Protein AF-A0A8T7B1W6-F1 (afdb_monomer_lite)

pLDDT: mean 85.39, std 16.85, range [34.38, 97.19]

Sequence (115 aa):
MTVGVFVLYSQRTWSEEMITIRGHYVSAFEVSSFVPLDEGEPGYGKGYWLTVPEPTNFWQQLNALFPELDENQLHQRKVLMTVTGSLSAQGHYGHLGAYSHEFVATTIDDMKRYE

Secondary structure (DSSP, 8-state):
-------------B-S--EEEEEEEEEETTEEEEEETTT----TT-SEEEE--SS--HHHHHHHH-TTS-HHHHTT-EEEEEEEEEEBPSS-BSGGG-BS-EEEEEEEEEEEE--

Foldseek 3Di:
DDDDDPPPPPPFDWPPDKDKAKFKFAAAVQDTWTAGPVQDDTDFLHHAREDEDPPDCVVVVLCVQCVPDDPNRSRGFMKIWIFIFIKTQFWFDIDPRSYRIHTYGPDTPDIHGDD

Radius of gyration: 15.96 Å; chains: 1; bounding box: 58×28×36 Å

Structure (mmCIF, N/CA/C/O backbone):
data_AF-A0A8T7B1W6-F1
#
_entry.id   AF-A0A8T7B1W6-F1
#
loop_
_atom_site.group_PDB
_atom_site.id
_atom_site.type_symbol
_atom_site.label_atom_id
_atom_site.label_alt_id
_atom_site.label_comp_id
_atom_site.label_asym_id
_atom_site.label_entity_id
_atom_site.label_seq_id
_atom_site.pdbx_PDB_ins_code
_atom_site.Cartn_x
_atom_site.Cartn_y
_atom_site.Cartn_z
_atom_site.occupancy
_atom_site.B_iso_or_equiv
_atom_site.auth_seq_id
_atom_site.auth_comp_id
_atom_site.auth_asym_id
_atom_site.auth_atom_id
_atom_site.pdbx_PDB_model_num
ATOM 1 N N . MET A 1 1 ? -40.633 15.987 -25.173 1.00 40.66 1 MET A N 1
ATOM 2 C CA . MET A 1 1 ? -40.333 15.147 -23.995 1.00 40.66 1 MET A CA 1
ATOM 3 C C . MET A 1 1 ? -38.829 14.996 -23.928 1.00 40.66 1 MET A C 1
ATOM 5 O O . MET A 1 1 ? -38.262 14.400 -24.832 1.00 40.66 1 MET A O 1
ATOM 9 N N . THR A 1 2 ? -38.183 15.606 -22.940 1.00 38.69 2 THR A N 1
ATOM 10 C CA . THR A 1 2 ? -36.728 15.526 -22.765 1.00 38.69 2 THR A CA 1
ATOM 11 C C . THR A 1 2 ? -36.458 14.448 -21.727 1.00 38.69 2 THR A C 1
ATOM 13 O O . THR A 1 2 ? -36.902 14.571 -20.589 1.00 38.69 2 THR A O 1
ATOM 16 N N . VAL A 1 3 ? -35.805 13.363 -22.135 1.00 39.44 3 VAL A N 1
ATOM 17 C CA . VAL A 1 3 ? -35.401 12.285 -21.228 1.00 39.44 3 VAL A CA 1
ATOM 18 C C . VAL A 1 3 ? -34.148 12.760 -20.497 1.00 39.44 3 VAL A C 1
ATOM 20 O O . VAL A 1 3 ? -33.103 12.947 -21.114 1.00 39.44 3 VAL A O 1
ATOM 23 N N . GLY A 1 4 ? -34.274 13.025 -19.197 1.00 34.38 4 GLY A N 1
ATOM 24 C CA . GLY A 1 4 ? -33.141 13.343 -18.336 1.00 34.38 4 GLY A CA 1
ATOM 25 C C . GLY A 1 4 ? -32.301 12.091 -18.108 1.00 34.38 4 GLY A C 1
ATOM 26 O O . GLY A 1 4 ? -32.784 11.113 -17.541 1.00 34.38 4 GLY A O 1
ATOM 27 N N . VAL A 1 5 ? -31.051 12.115 -18.564 1.00 40.47 5 VAL A N 1
ATOM 28 C CA . VAL A 1 5 ? -30.056 11.102 -18.210 1.00 40.47 5 VAL A CA 1
ATOM 29 C C . VAL A 1 5 ? -29.613 11.392 -16.778 1.00 40.47 5 VAL A C 1
ATOM 31 O O . VAL A 1 5 ? -28.904 12.364 -16.525 1.00 40.47 5 VAL A O 1
ATOM 34 N N . PHE A 1 6 ? -30.054 10.568 -15.831 1.00 38.25 6 PHE A N 1
ATOM 35 C CA . PHE A 1 6 ? -29.513 10.576 -14.477 1.00 38.25 6 PHE A CA 1
ATOM 36 C C . PHE A 1 6 ? -28.160 9.869 -14.504 1.00 38.25 6 PHE A C 1
ATOM 38 O O . PHE A 1 6 ? -28.083 8.642 -14.541 1.00 38.25 6 PHE A O 1
ATOM 45 N N . VAL A 1 7 ? -27.082 10.649 -14.505 1.00 40.03 7 VAL A N 1
ATOM 46 C CA . VAL A 1 7 ? -25.754 10.131 -14.181 1.00 40.03 7 VAL A CA 1
ATOM 47 C C . VAL A 1 7 ? -25.739 9.898 -12.671 1.00 40.03 7 VAL A C 1
ATOM 49 O O . VAL A 1 7 ? -25.614 10.840 -11.890 1.00 40.03 7 VAL A O 1
ATOM 52 N N . LEU A 1 8 ? -25.932 8.647 -12.251 1.00 37.25 8 LEU A N 1
ATOM 53 C CA . LEU A 1 8 ? -25.695 8.225 -10.873 1.00 37.25 8 LEU A CA 1
ATOM 54 C C . LEU A 1 8 ? -24.186 8.289 -10.617 1.00 37.25 8 LEU A C 1
ATOM 56 O O . LEU A 1 8 ? -23.462 7.322 -10.836 1.00 37.25 8 LEU A O 1
ATOM 60 N N . TYR A 1 9 ? -23.701 9.439 -10.156 1.00 41.56 9 TYR A N 1
ATOM 61 C CA . TYR A 1 9 ? -22.442 9.476 -9.426 1.00 41.56 9 TYR A CA 1
ATOM 62 C C . TYR A 1 9 ? -22.671 8.666 -8.152 1.00 41.56 9 TYR A C 1
ATOM 64 O O . TYR A 1 9 ? -23.362 9.134 -7.247 1.00 41.56 9 TYR A O 1
ATOM 72 N N . SER A 1 10 ? -22.149 7.437 -8.078 1.00 42.72 10 SER A N 1
ATOM 73 C CA . SER A 1 10 ? -22.075 6.753 -6.790 1.00 42.72 10 SER A CA 1
ATOM 74 C C . SER A 1 10 ? -21.171 7.613 -5.911 1.00 42.72 10 SER A C 1
ATOM 76 O O . SER A 1 10 ? -19.955 7.651 -6.116 1.00 42.72 10 SER A O 1
ATOM 78 N N . GLN A 1 11 ? -21.758 8.373 -4.992 1.00 46.31 11 GLN A N 1
ATOM 79 C CA . GLN A 1 11 ? -20.995 9.073 -3.974 1.00 46.31 11 GLN A CA 1
ATOM 80 C C . GLN A 1 11 ? -20.335 7.986 -3.126 1.00 46.31 11 GLN A C 1
ATOM 82 O O . GLN A 1 11 ? -20.999 7.335 -2.323 1.00 46.31 11 GLN A O 1
ATOM 87 N N . ARG A 1 12 ? -19.050 7.705 -3.377 1.00 54.16 12 ARG A N 1
ATOM 88 C CA . ARG A 1 12 ? -18.262 6.848 -2.492 1.00 54.16 12 ARG A CA 1
ATOM 89 C C . ARG A 1 12 ? -18.199 7.573 -1.150 1.00 54.16 12 ARG A C 1
A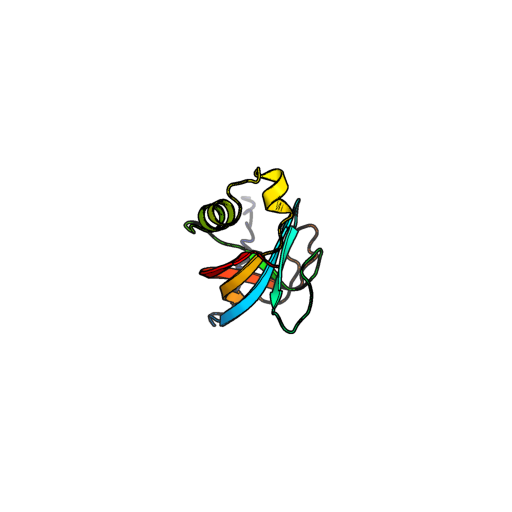TOM 91 O O . ARG A 1 12 ? -17.552 8.609 -1.041 1.00 54.16 12 ARG A O 1
ATOM 98 N N . THR A 1 13 ? -18.937 7.075 -0.166 1.00 55.59 13 THR A N 1
ATOM 99 C CA . THR A 1 13 ? -18.870 7.556 1.212 1.00 55.59 13 THR A CA 1
ATOM 100 C C . THR A 1 13 ? -17.700 6.855 1.887 1.00 55.59 13 THR A C 1
ATOM 102 O O . THR A 1 13 ? -17.748 5.648 2.133 1.00 55.59 13 THR A O 1
ATOM 105 N N . TRP A 1 14 ? -16.631 7.602 2.122 1.00 60.53 14 TRP A N 1
ATOM 106 C CA . TRP A 1 14 ? -15.486 7.161 2.912 1.00 60.53 14 TRP A CA 1
ATOM 107 C C . TRP A 1 14 ? -15.766 7.405 4.390 1.00 60.53 14 TRP A C 1
ATOM 109 O O . TRP A 1 14 ? -16.557 8.297 4.716 1.00 60.53 14 TRP A O 1
ATOM 119 N N . SER A 1 15 ? -15.124 6.652 5.285 1.00 65.06 15 SER A N 1
ATOM 120 C CA . SER A 1 15 ? -15.077 7.074 6.683 1.00 65.06 15 SER A CA 1
ATOM 121 C C . SER A 1 15 ? -14.437 8.464 6.763 1.00 65.06 15 SER A C 1
ATOM 123 O O . SER A 1 15 ? -13.412 8.716 6.131 1.00 65.06 15 SER A O 1
ATOM 125 N N . GLU A 1 16 ? -15.025 9.374 7.541 1.00 73.50 16 GLU A N 1
ATOM 126 C CA . GLU A 1 16 ? -14.353 10.638 7.891 1.00 73.50 16 GLU A CA 1
ATOM 127 C C . GLU A 1 16 ? -13.150 10.392 8.816 1.00 73.50 16 GLU A C 1
ATOM 129 O O . GLU A 1 16 ? -12.268 11.237 8.947 1.00 73.50 16 GLU A O 1
ATOM 134 N N . GLU A 1 17 ? -13.104 9.220 9.452 1.00 87.00 17 GLU A N 1
ATOM 135 C CA . GLU A 1 17 ? -12.002 8.807 10.302 1.00 87.00 17 GLU A CA 1
ATOM 136 C C . GLU A 1 17 ? -10.772 8.434 9.470 1.00 87.00 17 GLU A C 1
ATOM 138 O O . GLU A 1 17 ? -10.825 7.564 8.594 1.00 87.00 17 GLU A O 1
ATOM 143 N N . MET A 1 18 ? -9.668 9.105 9.795 1.00 92.56 18 MET A N 1
ATOM 144 C CA . MET A 1 18 ? -8.337 8.824 9.281 1.00 92.56 18 MET A CA 1
ATOM 145 C C . MET A 1 18 ? -7.634 7.850 10.219 1.00 92.56 18 MET A C 1
ATOM 147 O O . MET A 1 18 ? -7.512 8.118 11.414 1.00 92.56 18 MET A O 1
ATOM 151 N N . ILE A 1 19 ? -7.132 6.752 9.669 1.00 94.94 19 ILE A N 1
ATOM 152 C CA . ILE A 1 19 ? -6.436 5.708 10.417 1.00 94.94 19 ILE A CA 1
ATOM 153 C C . ILE A 1 19 ? -5.051 5.467 9.825 1.00 94.94 19 ILE A C 1
ATOM 155 O O . ILE A 1 19 ? -4.862 5.493 8.607 1.00 94.94 19 ILE A O 1
ATOM 159 N N . THR A 1 20 ? -4.084 5.220 10.704 1.00 96.06 20 THR A N 1
ATOM 160 C CA . THR A 1 20 ? -2.722 4.831 10.335 1.00 96.06 20 THR A CA 1
ATOM 161 C C . THR A 1 20 ? -2.576 3.330 10.511 1.00 96.06 20 THR A C 1
ATOM 163 O O . THR A 1 20 ? -2.737 2.813 11.616 1.00 96.06 20 THR A O 1
ATOM 166 N N . ILE A 1 21 ? -2.247 2.627 9.431 1.00 96.44 21 ILE A N 1
ATOM 167 C CA . ILE A 1 21 ? -2.066 1.177 9.427 1.00 96.44 21 ILE A CA 1
ATOM 168 C C . ILE A 1 21 ? -0.669 0.854 8.920 1.00 96.44 21 ILE A C 1
ATOM 170 O O . ILE A 1 21 ? -0.221 1.369 7.895 1.00 96.44 21 ILE A O 1
ATOM 174 N N . ARG A 1 22 ? 0.004 -0.060 9.618 1.00 96.88 22 ARG A N 1
ATOM 175 C CA . ARG A 1 22 ? 1.227 -0.697 9.136 1.00 96.88 22 ARG A CA 1
ATOM 176 C C . ARG A 1 22 ? 0.895 -2.078 8.588 1.00 96.88 22 ARG A C 1
ATOM 178 O O . ARG A 1 22 ? 0.256 -2.874 9.272 1.00 96.88 22 ARG A O 1
ATOM 185 N N . GLY A 1 23 ? 1.349 -2.368 7.376 1.00 96.75 23 GLY A N 1
ATOM 186 C CA . GLY A 1 23 ? 0.985 -3.597 6.686 1.00 96.75 23 GLY A CA 1
ATOM 187 C C . GLY A 1 23 ? 1.886 -3.935 5.509 1.00 96.75 23 GLY A C 1
ATOM 188 O O . GLY A 1 23 ? 2.809 -3.200 5.150 1.00 96.75 23 GLY A O 1
ATOM 189 N N . HIS A 1 24 ? 1.608 -5.085 4.918 1.00 96.69 24 HIS A N 1
ATOM 190 C CA . HIS A 1 24 ? 2.266 -5.576 3.723 1.00 96.69 24 HIS A CA 1
ATOM 191 C C . HIS A 1 24 ? 1.488 -5.148 2.488 1.00 96.69 24 HIS A C 1
ATOM 193 O O . HIS A 1 24 ? 0.277 -5.349 2.415 1.00 96.69 24 HIS A O 1
ATOM 199 N N . TYR A 1 25 ? 2.194 -4.610 1.502 1.00 96.38 25 TYR A N 1
ATOM 200 C CA . TYR A 1 25 ? 1.631 -4.245 0.212 1.00 96.38 25 TYR A CA 1
ATOM 201 C C . TYR A 1 25 ? 2.234 -5.082 -0.907 1.00 96.38 25 TYR A C 1
ATOM 203 O O . TYR A 1 25 ? 3.438 -5.347 -0.915 1.00 96.38 25 TYR A O 1
ATOM 211 N N . VAL A 1 26 ? 1.396 -5.454 -1.873 1.00 94.62 26 VAL A N 1
ATOM 212 C CA . VAL A 1 26 ? 1.831 -5.962 -3.172 1.00 94.62 26 VAL A CA 1
ATOM 213 C C . VAL A 1 26 ? 0.969 -5.356 -4.280 1.00 94.62 26 VAL A C 1
ATOM 215 O O . VAL A 1 26 ? -0.263 -5.359 -4.217 1.00 94.62 26 VAL A O 1
ATOM 218 N N . SER A 1 27 ? 1.638 -4.858 -5.314 1.00 92.00 27 SER A N 1
ATOM 219 C CA . SER A 1 27 ? 1.037 -4.561 -6.614 1.00 92.00 27 SER A CA 1
ATOM 220 C C . SER A 1 27 ? 1.297 -5.744 -7.537 1.00 92.00 27 SER A C 1
ATOM 222 O O . SER A 1 27 ? 2.351 -6.352 -7.401 1.00 92.00 27 SER A O 1
ATOM 224 N N . ALA A 1 28 ? 0.371 -6.060 -8.440 1.00 89.56 28 ALA A N 1
ATOM 225 C CA . ALA A 1 28 ? 0.595 -6.878 -9.635 1.00 89.56 28 ALA A CA 1
ATOM 226 C C . ALA A 1 28 ? -0.452 -6.521 -10.699 1.00 89.56 28 ALA A C 1
ATOM 228 O O . ALA A 1 28 ? -1.256 -5.612 -10.485 1.00 89.56 28 ALA A O 1
ATOM 229 N N . PHE A 1 29 ? -0.462 -7.219 -11.843 1.00 86.75 29 PHE A N 1
ATOM 230 C CA . PHE A 1 29 ? -1.520 -7.050 -12.844 1.00 86.75 29 PHE A CA 1
ATOM 231 C C . PHE A 1 29 ? -2.891 -7.178 -12.168 1.00 86.75 29 PHE A C 1
ATOM 233 O O . PHE A 1 29 ? -3.227 -8.232 -11.631 1.00 86.75 29 PHE A O 1
ATOM 240 N N . GLU A 1 30 ? -3.635 -6.068 -12.154 1.00 89.50 30 GLU A N 1
ATOM 241 C CA . GLU A 1 30 ? -4.978 -5.965 -11.578 1.00 89.50 30 GLU A CA 1
ATOM 242 C C . GLU A 1 30 ? -5.070 -6.252 -10.058 1.00 89.50 30 GLU A C 1
ATOM 244 O O . GLU A 1 30 ? -6.147 -6.504 -9.514 1.00 89.50 30 GLU A O 1
ATOM 249 N N . VAL A 1 31 ? -3.946 -6.142 -9.340 1.00 91.62 31 VAL A N 1
ATOM 250 C CA . VAL A 1 31 ? -3.840 -6.335 -7.885 1.00 91.62 31 VAL A CA 1
ATOM 251 C C . VAL A 1 31 ? -3.198 -5.111 -7.230 1.00 91.62 31 VAL A C 1
ATOM 253 O O . VAL A 1 31 ? -2.133 -4.661 -7.646 1.00 91.62 31 VAL A O 1
ATOM 256 N N . SER A 1 32 ? -3.824 -4.614 -6.162 1.00 94.94 32 SER A N 1
ATOM 257 C CA . SER A 1 32 ? -3.287 -3.590 -5.257 1.00 94.94 32 SER A CA 1
ATOM 258 C C . SER A 1 32 ? -3.677 -3.969 -3.826 1.00 94.94 32 SER A C 1
ATOM 260 O O . SER A 1 32 ? -4.602 -3.402 -3.251 1.00 94.94 32 SER A O 1
ATOM 262 N N . SER A 1 33 ? -3.062 -5.024 -3.290 1.00 96.56 33 SER A N 1
ATOM 263 C CA . SER A 1 33 ? -3.451 -5.610 -2.001 1.00 96.56 33 SER A CA 1
ATOM 264 C C . SER A 1 33 ? -2.598 -5.042 -0.876 1.00 96.56 33 SER A C 1
ATOM 266 O O . SER A 1 33 ? -1.369 -5.103 -0.938 1.00 96.56 33 SER A O 1
ATOM 268 N N . PHE A 1 34 ? -3.259 -4.522 0.157 1.00 97.19 34 PHE A N 1
ATOM 269 C CA . PHE A 1 34 ? -2.648 -4.085 1.407 1.00 97.19 34 PHE A CA 1
ATOM 270 C C . PHE A 1 34 ? -3.269 -4.837 2.585 1.00 97.19 34 PHE A C 1
ATOM 272 O O . PHE A 1 34 ? -4.480 -4.779 2.791 1.00 97.19 34 PHE A O 1
ATOM 279 N N . VAL A 1 35 ? -2.445 -5.550 3.351 1.00 97.19 35 VAL A N 1
ATOM 280 C CA . VAL A 1 35 ? -2.874 -6.374 4.491 1.00 97.19 35 VAL A CA 1
ATOM 281 C C . VAL A 1 35 ? -2.179 -5.881 5.763 1.00 97.19 35 VAL A C 1
ATOM 283 O O . VAL A 1 35 ? -0.945 -5.828 5.771 1.00 97.19 35 VAL A O 1
ATOM 286 N N . PRO A 1 36 ? -2.916 -5.515 6.828 1.00 96.31 36 PRO A N 1
ATOM 287 C CA . PRO A 1 36 ? -2.334 -5.205 8.136 1.00 96.31 36 PRO A CA 1
ATOM 288 C C . PRO A 1 36 ? -1.436 -6.338 8.656 1.00 96.31 36 PRO A C 1
ATOM 290 O O . PRO A 1 36 ? -1.686 -7.512 8.391 1.00 96.31 36 PRO A O 1
ATOM 293 N N . LEU A 1 37 ? -0.372 -5.997 9.392 1.00 94.00 37 LEU A N 1
ATOM 294 C CA . LEU A 1 37 ? 0.645 -6.965 9.846 1.00 94.00 37 LEU A CA 1
ATOM 295 C C . LEU A 1 37 ? 0.086 -8.165 10.632 1.00 94.00 37 LEU A C 1
ATOM 297 O O . LEU A 1 37 ? 0.680 -9.241 10.626 1.00 94.00 37 LEU A O 1
ATOM 301 N N . ASP A 1 38 ? -1.019 -7.969 11.337 1.00 90.69 38 ASP A N 1
ATOM 302 C CA . ASP A 1 38 ? -1.696 -8.950 12.183 1.00 90.69 38 ASP A CA 1
ATOM 303 C C . ASP A 1 38 ? -2.753 -9.787 11.441 1.00 90.69 38 ASP A C 1
ATOM 305 O O . ASP A 1 38 ? -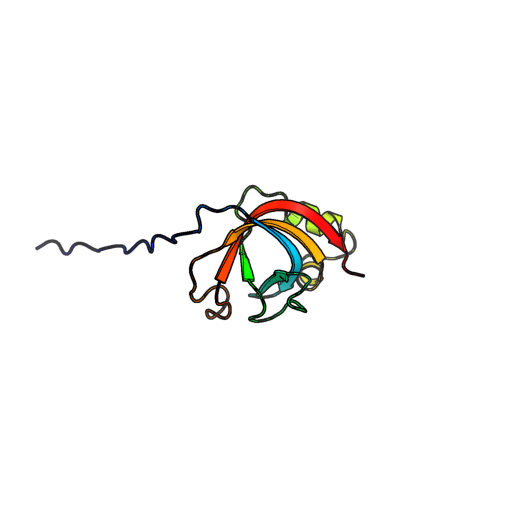3.277 -10.749 12.002 1.00 90.69 38 ASP A O 1
ATOM 309 N N . GLU A 1 39 ? -3.021 -9.483 10.169 1.00 90.88 39 GLU A N 1
ATOM 310 C CA . GLU A 1 39 ? -4.056 -10.138 9.358 1.00 90.88 39 GLU A CA 1
ATOM 311 C C . GLU A 1 39 ? -3.492 -11.128 8.317 1.00 90.88 39 GLU A C 1
ATOM 313 O O . GLU A 1 39 ? -4.242 -11.883 7.690 1.00 90.88 39 GLU A O 1
ATOM 318 N N . GLY A 1 40 ? -2.164 -11.182 8.161 1.00 90.00 40 GLY A N 1
ATOM 319 C CA . GLY A 1 40 ? -1.461 -12.171 7.342 1.00 90.00 40 GLY A CA 1
ATOM 320 C C . GLY A 1 40 ? -0.781 -11.590 6.101 1.00 90.00 40 GLY A C 1
ATOM 321 O O . GLY A 1 40 ? -0.161 -10.536 6.144 1.00 90.00 40 GLY A O 1
ATOM 322 N N . GLU A 1 41 ? -0.842 -12.323 4.986 1.00 91.12 41 GLU A N 1
ATOM 323 C CA . GLU A 1 41 ? -0.049 -12.042 3.780 1.00 91.12 41 GLU A CA 1
ATOM 324 C C . GLU A 1 41 ? -0.882 -11.419 2.645 1.00 91.12 41 GLU A C 1
ATOM 326 O O . GLU A 1 41 ? -1.994 -11.900 2.392 1.00 91.12 41 GLU A O 1
ATOM 331 N N . PRO A 1 42 ? -0.350 -10.425 1.901 1.00 91.69 42 PRO A N 1
ATOM 332 C CA . PRO A 1 42 ? -1.066 -9.755 0.821 1.00 91.69 42 PRO A CA 1
ATOM 333 C C . PRO A 1 42 ? -1.161 -10.622 -0.436 1.00 91.69 42 PRO A C 1
ATOM 335 O O . PRO A 1 42 ? -0.388 -11.562 -0.641 1.00 91.69 42 PRO A O 1
ATOM 338 N N . GLY A 1 43 ? -2.138 -10.313 -1.286 1.00 87.88 43 GLY A N 1
ATOM 339 C CA . GLY A 1 43 ? -2.419 -11.052 -2.513 1.00 87.88 43 GLY A CA 1
ATOM 340 C C . GLY A 1 43 ? -3.859 -10.885 -2.992 1.00 87.88 43 GLY A C 1
ATOM 341 O O . GLY A 1 43 ? -4.611 -10.052 -2.494 1.00 87.88 43 GLY A O 1
ATOM 342 N N . TYR A 1 44 ? -4.252 -11.698 -3.972 1.00 89.25 44 TYR A N 1
ATOM 343 C CA . TYR A 1 44 ? -5.558 -11.577 -4.619 1.00 89.25 44 TYR A CA 1
ATOM 344 C C . TYR A 1 44 ? -6.719 -11.732 -3.624 1.00 89.25 44 TYR A C 1
ATOM 346 O O . TYR A 1 44 ? -6.860 -12.780 -2.991 1.00 89.25 44 TYR A O 1
ATOM 354 N N . GLY A 1 45 ? -7.543 -10.687 -3.499 1.00 88.75 45 GLY A N 1
ATOM 355 C CA . GLY A 1 45 ? -8.715 -10.661 -2.616 1.00 88.75 45 GLY A CA 1
ATOM 356 C C . GLY A 1 45 ? -8.386 -10.692 -1.120 1.00 88.75 45 GLY A C 1
ATOM 357 O O . GLY A 1 45 ? -9.240 -11.062 -0.318 1.00 88.75 45 GLY A O 1
ATOM 358 N N . LYS A 1 46 ? -7.147 -10.355 -0.732 1.00 92.44 46 LYS A N 1
ATOM 359 C CA . LYS A 1 46 ? -6.718 -10.302 0.673 1.00 92.44 46 LYS A CA 1
ATO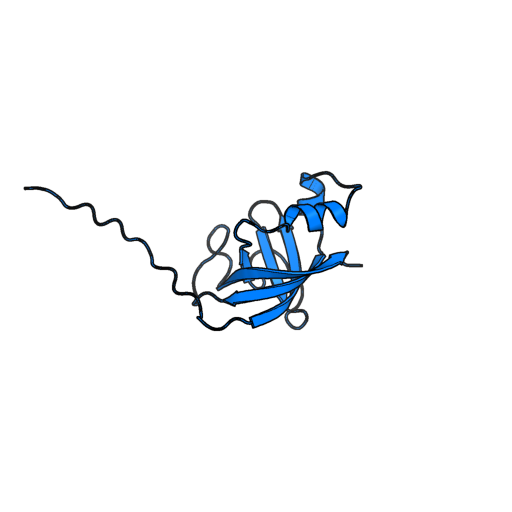M 360 C C . LYS A 1 46 ? -6.532 -8.865 1.152 1.00 92.44 46 LYS A C 1
ATOM 362 O O . LYS A 1 46 ? -5.915 -8.057 0.456 1.00 92.44 46 LYS A O 1
ATOM 367 N N . GLY A 1 47 ? -7.018 -8.589 2.362 1.00 94.69 47 GLY A N 1
ATOM 368 C CA . GLY A 1 47 ? -6.970 -7.269 2.989 1.00 94.69 47 GLY A CA 1
ATOM 369 C C . GLY A 1 47 ? -7.792 -6.239 2.228 1.00 94.69 47 GLY A C 1
ATOM 370 O O . GLY A 1 47 ? -8.929 -6.497 1.830 1.00 94.69 47 GLY A O 1
ATOM 371 N N . TYR A 1 48 ? -7.191 -5.077 2.011 1.00 96.38 48 TYR A N 1
ATOM 372 C CA . TYR A 1 48 ? -7.818 -3.922 1.388 1.00 96.38 48 TYR A CA 1
ATOM 373 C C . TYR A 1 48 ? -7.288 -3.698 -0.023 1.00 96.38 48 TYR A C 1
ATOM 375 O O . TYR A 1 48 ? -6.100 -3.901 -0.297 1.00 96.38 48 TYR A O 1
ATOM 383 N N . TRP A 1 49 ? -8.162 -3.220 -0.909 1.00 97.19 49 TRP A N 1
ATOM 384 C CA . TRP A 1 49 ? -7.714 -2.613 -2.157 1.00 97.19 49 TRP A CA 1
ATOM 385 C C . TRP A 1 49 ? -7.083 -1.256 -1.842 1.00 97.19 49 TRP A C 1
ATOM 387 O O . TRP A 1 49 ? -7.790 -0.328 -1.450 1.00 97.19 49 TRP A O 1
ATOM 397 N N . LEU A 1 50 ? -5.765 -1.134 -1.980 1.00 96.25 50 LEU A N 1
ATOM 398 C CA . LEU A 1 50 ? -5.072 0.121 -1.716 1.00 96.25 50 LEU A CA 1
ATOM 399 C C . LEU A 1 50 ? -5.181 1.044 -2.927 1.00 96.25 50 LEU A C 1
ATOM 401 O O . LEU A 1 50 ? -4.654 0.744 -4.002 1.00 96.25 50 LEU A O 1
ATOM 405 N N . THR A 1 51 ? -5.806 2.194 -2.718 1.00 94.88 51 THR A N 1
ATOM 406 C CA . THR A 1 51 ? -5.816 3.304 -3.665 1.00 94.88 51 THR A CA 1
ATOM 407 C C . THR A 1 51 ? -4.940 4.413 -3.118 1.00 94.88 51 THR A C 1
ATOM 409 O O . THR A 1 51 ? -5.158 4.909 -2.014 1.00 94.88 51 THR A O 1
ATOM 412 N N . VAL A 1 52 ? -3.950 4.819 -3.906 1.00 91.69 52 VAL A N 1
ATOM 413 C CA . VAL A 1 52 ? -3.098 5.961 -3.587 1.00 91.69 52 VAL A CA 1
ATOM 414 C C . VAL A 1 52 ? -3.417 7.067 -4.602 1.00 91.69 52 VAL A C 1
ATOM 416 O O . VAL A 1 52 ? -3.028 6.946 -5.763 1.00 91.69 52 VAL A O 1
ATOM 419 N N . PRO A 1 53 ? -4.197 8.098 -4.228 1.00 82.81 53 PRO A N 1
ATOM 420 C CA . PRO A 1 53 ? -4.526 9.202 -5.112 1.00 82.81 53 PRO A CA 1
ATOM 421 C C . PRO A 1 53 ? -3.279 10.038 -5.415 1.00 82.81 53 PRO A C 1
ATOM 423 O O . PRO A 1 53 ? -2.361 10.157 -4.606 1.00 82.81 53 PRO A O 1
ATOM 426 N N . GLU A 1 54 ? -3.259 10.647 -6.594 1.00 79.69 54 GLU A N 1
ATOM 427 C CA . GLU A 1 54 ? -2.273 11.672 -6.933 1.00 79.69 54 GLU A CA 1
ATOM 428 C C . GLU A 1 54 ? -2.623 13.005 -6.235 1.00 79.69 54 GLU A C 1
ATOM 430 O O . GLU A 1 54 ? -3.811 13.300 -6.058 1.00 79.69 54 GLU A O 1
ATOM 435 N N . PRO A 1 55 ? -1.638 13.855 -5.883 1.00 63.16 55 PRO A N 1
ATOM 436 C CA . PRO A 1 55 ? -0.203 13.679 -6.088 1.00 63.16 55 PRO A CA 1
ATOM 437 C C . PRO A 1 55 ? 0.461 12.983 -4.892 1.00 63.16 55 PRO A C 1
ATOM 439 O O . PRO A 1 55 ? 0.615 13.582 -3.827 1.00 63.16 55 PRO A O 1
ATOM 442 N N . THR A 1 56 ? 0.921 11.746 -5.066 1.00 75.94 56 THR A N 1
ATOM 443 C CA . THR A 1 56 ? 1.777 11.079 -4.070 1.00 75.94 56 THR A CA 1
ATOM 444 C C . THR A 1 56 ? 3.071 10.630 -4.728 1.00 75.94 56 THR A C 1
ATOM 446 O O . THR A 1 56 ? 3.113 10.237 -5.887 1.00 75.94 56 THR A O 1
ATOM 449 N N . ASN A 1 57 ? 4.171 10.654 -3.983 1.00 83.06 57 ASN A N 1
ATOM 450 C CA . ASN A 1 57 ? 5.461 10.153 -4.460 1.00 83.06 57 ASN A CA 1
ATOM 451 C C . ASN A 1 57 ? 5.563 8.617 -4.358 1.00 83.06 57 ASN A C 1
ATOM 453 O O . ASN A 1 57 ? 6.670 8.088 -4.316 1.00 83.06 57 ASN A O 1
ATOM 457 N N . PHE A 1 58 ? 4.439 7.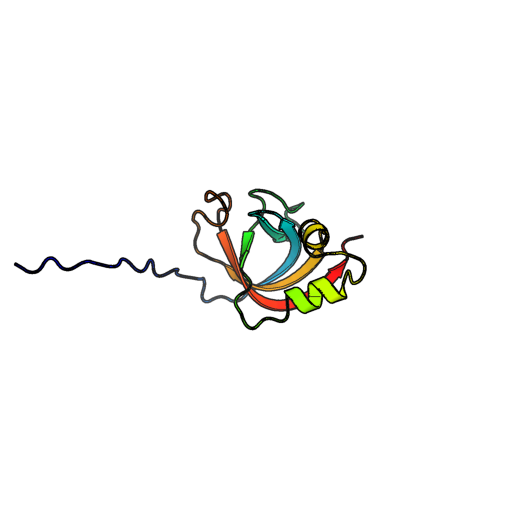894 -4.303 1.00 88.88 58 PHE A N 1
ATOM 458 C CA . PHE A 1 58 ? 4.398 6.451 -4.054 1.00 88.88 58 PHE A CA 1
ATOM 459 C C . PHE A 1 58 ? 5.298 5.664 -5.007 1.00 88.88 58 PHE A C 1
ATOM 461 O O . PHE A 1 58 ? 6.188 4.942 -4.562 1.00 88.88 58 PHE A O 1
ATOM 468 N N . TRP A 1 59 ? 5.126 5.870 -6.313 1.00 85.62 59 TRP A N 1
ATOM 469 C CA . TRP A 1 59 ? 5.931 5.193 -7.328 1.00 85.62 59 TRP A CA 1
ATOM 470 C C . TRP A 1 59 ? 7.407 5.583 -7.257 1.00 85.62 59 TRP A C 1
ATOM 472 O O . TRP A 1 59 ? 8.277 4.742 -7.447 1.00 85.62 59 TRP A O 1
ATOM 482 N N . GLN A 1 60 ? 7.712 6.836 -6.911 1.00 88.94 60 GLN A N 1
ATOM 483 C CA . GLN A 1 60 ? 9.093 7.282 -6.723 1.00 88.94 60 GLN A CA 1
ATOM 484 C C . GLN A 1 60 ? 9.742 6.605 -5.509 1.00 88.94 60 GLN A C 1
ATOM 486 O O . GLN A 1 60 ? 10.888 6.172 -5.604 1.00 88.94 60 GLN A O 1
ATOM 491 N N . GLN A 1 61 ? 9.015 6.473 -4.392 1.00 91.00 61 GLN A N 1
ATOM 492 C CA . GLN A 1 61 ? 9.482 5.746 -3.209 1.00 91.00 61 GLN A CA 1
ATOM 493 C C . GLN A 1 61 ? 9.683 4.257 -3.517 1.00 91.00 61 GLN A C 1
ATOM 495 O O . GLN A 1 61 ? 10.713 3.695 -3.153 1.00 91.00 61 GLN A O 1
ATOM 500 N N . LEU A 1 62 ? 8.747 3.635 -4.242 1.00 90.62 62 LEU A N 1
ATOM 501 C CA . LEU A 1 62 ? 8.844 2.228 -4.630 1.00 90.62 62 LEU A CA 1
ATOM 502 C C . LEU A 1 62 ? 10.047 1.975 -5.556 1.00 90.62 62 LEU A C 1
ATOM 504 O O . LEU A 1 62 ? 10.824 1.053 -5.313 1.00 90.62 62 LEU A O 1
ATOM 508 N N . ASN A 1 63 ? 10.256 2.838 -6.554 1.00 91.38 63 ASN A N 1
ATOM 509 C CA . ASN A 1 63 ? 11.420 2.783 -7.444 1.00 91.38 63 ASN A CA 1
ATOM 510 C C . ASN A 1 63 ? 12.732 2.982 -6.675 1.00 91.38 63 ASN A C 1
ATOM 512 O O . ASN A 1 63 ? 13.706 2.275 -6.916 1.00 91.38 63 ASN A O 1
ATOM 516 N N . ALA A 1 64 ? 12.766 3.918 -5.720 1.00 92.62 64 ALA A N 1
ATOM 517 C CA . ALA A 1 64 ? 13.944 4.156 -4.887 1.00 92.62 64 ALA A CA 1
ATOM 518 C C . ALA A 1 64 ? 14.266 2.970 -3.967 1.00 92.62 64 ALA A C 1
ATOM 520 O O . ALA A 1 64 ? 15.432 2.750 -3.637 1.00 92.62 64 ALA A O 1
ATOM 521 N N . LEU A 1 65 ? 13.254 2.193 -3.564 1.00 93.75 65 LEU A N 1
ATOM 522 C CA . LEU A 1 65 ? 13.470 0.970 -2.804 1.00 93.75 65 LEU A CA 1
ATOM 523 C C . LEU A 1 65 ? 14.075 -0.137 -3.645 1.00 93.75 65 LEU A C 1
ATOM 525 O O . LEU A 1 65 ? 14.853 -0.891 -3.080 1.00 93.75 65 LEU A O 1
ATOM 529 N N . PHE A 1 66 ? 13.779 -0.243 -4.939 1.00 92.81 66 PHE A N 1
ATOM 530 C CA . PHE A 1 66 ? 14.323 -1.289 -5.813 1.00 92.81 66 PHE A CA 1
ATOM 531 C C . PHE A 1 66 ? 14.882 -0.702 -7.120 1.00 92.81 66 PHE A C 1
ATOM 533 O O . PHE A 1 66 ? 14.351 -0.982 -8.197 1.00 92.81 66 PHE A O 1
ATOM 540 N N . PRO A 1 67 ? 15.961 0.101 -7.055 1.00 93.69 67 PRO A N 1
ATOM 541 C CA . PRO A 1 67 ? 16.531 0.761 -8.231 1.00 93.69 67 PRO A CA 1
ATOM 542 C C . PRO A 1 67 ? 17.081 -0.223 -9.274 1.00 93.69 67 PRO A C 1
ATOM 544 O O . PRO A 1 67 ? 17.356 0.165 -10.406 1.00 93.69 67 PRO A O 1
ATOM 547 N N . GLU A 1 68 ? 17.281 -1.485 -8.890 1.00 94.31 68 GLU A N 1
ATOM 548 C CA . GLU A 1 68 ? 17.758 -2.561 -9.754 1.00 94.31 68 GLU A CA 1
ATOM 549 C C . GLU A 1 68 ? 16.667 -3.237 -10.601 1.00 94.31 68 GLU A C 1
ATOM 551 O O . GLU A 1 68 ? 16.999 -4.075 -11.438 1.00 94.31 68 GLU A O 1
ATOM 556 N N . LEU A 1 69 ? 15.388 -2.932 -10.360 1.00 90.38 69 LEU A N 1
ATOM 557 C CA . LEU A 1 69 ? 14.253 -3.599 -10.998 1.00 90.38 69 LEU A CA 1
ATOM 558 C C . LEU A 1 69 ? 13.596 -2.715 -12.060 1.00 90.38 69 LEU A C 1
ATOM 560 O O . LEU A 1 69 ? 13.515 -1.497 -11.911 1.00 90.38 69 LEU A O 1
ATOM 564 N N . ASP A 1 70 ? 13.081 -3.345 -13.115 1.00 90.19 70 ASP A N 1
ATOM 565 C CA . ASP A 1 70 ? 12.167 -2.683 -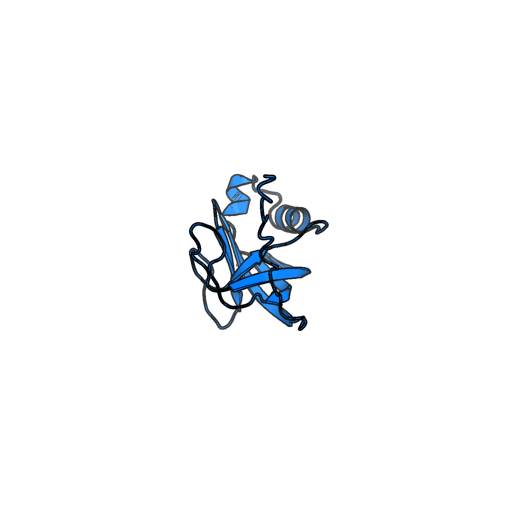14.048 1.00 90.19 70 ASP A CA 1
ATOM 566 C C . ASP A 1 70 ? 10.733 -2.601 -13.488 1.00 90.19 70 ASP A C 1
ATOM 568 O O . ASP A 1 70 ? 10.399 -3.236 -12.484 1.00 90.19 70 ASP A O 1
ATOM 572 N N . GLU A 1 71 ? 9.862 -1.829 -14.145 1.00 82.31 71 GLU A N 1
ATOM 573 C CA . GLU A 1 71 ? 8.461 -1.654 -13.728 1.00 82.31 71 GLU A CA 1
ATOM 574 C C . GLU A 1 71 ? 7.725 -2.993 -13.569 1.00 82.31 71 GLU A C 1
ATOM 576 O O . GLU A 1 71 ? 7.074 -3.226 -12.551 1.00 82.31 71 GLU A O 1
ATOM 581 N N . ASN A 1 72 ? 7.886 -3.930 -14.508 1.00 84.81 72 ASN A N 1
ATOM 582 C CA . ASN A 1 72 ? 7.202 -5.226 -14.446 1.00 84.81 72 ASN A CA 1
ATOM 583 C C . ASN A 1 72 ? 7.644 -6.053 -13.232 1.00 84.81 72 ASN A C 1
ATOM 585 O O . ASN A 1 72 ? 6.839 -6.767 -12.633 1.00 84.81 72 ASN A O 1
ATOM 589 N N . GLN A 1 73 ? 8.921 -5.960 -12.868 1.00 87.50 73 GLN A N 1
ATOM 590 C CA . GLN A 1 73 ? 9.491 -6.630 -11.703 1.00 87.50 73 GLN A CA 1
ATOM 591 C C . GLN A 1 73 ? 9.110 -5.943 -10.387 1.00 87.50 73 GLN A C 1
ATOM 593 O O . GLN A 1 73 ? 8.945 -6.624 -9.371 1.00 87.50 73 GLN A O 1
ATOM 598 N N . LEU A 1 74 ? 8.961 -4.615 -10.391 1.00 86.38 74 LEU A N 1
ATOM 599 C CA . LEU A 1 74 ? 8.506 -3.827 -9.243 1.00 86.38 74 LEU A CA 1
ATOM 600 C C . LEU A 1 74 ? 7.082 -4.211 -8.832 1.00 86.38 74 LEU A C 1
ATOM 602 O O . LEU A 1 74 ? 6.833 -4.449 -7.649 1.00 86.38 74 LEU A O 1
ATOM 606 N N . HIS A 1 75 ? 6.190 -4.396 -9.811 1.00 83.50 75 HIS A N 1
ATOM 607 C CA . HIS A 1 75 ? 4.813 -4.887 -9.643 1.00 83.50 75 HIS A CA 1
ATOM 608 C C . HIS A 1 75 ? 4.717 -6.361 -9.206 1.00 83.50 75 HIS A C 1
ATOM 610 O O . HIS A 1 75 ? 3.746 -7.045 -9.504 1.00 83.50 75 HIS A O 1
ATOM 616 N N . GLN A 1 76 ? 5.737 -6.913 -8.559 1.00 86.44 76 GLN A N 1
ATOM 617 C CA . GLN A 1 76 ? 5.681 -8.233 -7.922 1.00 86.44 76 GLN A CA 1
ATOM 618 C C . GLN A 1 76 ? 6.400 -8.237 -6.572 1.00 86.44 76 GLN A C 1
ATOM 620 O O . GLN A 1 76 ? 6.470 -9.268 -5.896 1.00 86.44 76 GLN A O 1
ATOM 625 N N . ARG A 1 77 ? 6.966 -7.095 -6.162 1.00 92.00 77 ARG A N 1
ATOM 626 C CA . ARG A 1 77 ? 7.664 -6.981 -4.890 1.00 92.00 77 ARG A CA 1
ATOM 627 C C . ARG A 1 77 ? 6.687 -6.665 -3.782 1.00 92.00 77 ARG A C 1
ATOM 629 O O . ARG A 1 77 ? 5.881 -5.742 -3.863 1.00 92.00 77 ARG A O 1
ATOM 636 N N . LYS A 1 78 ? 6.810 -7.449 -2.718 1.00 93.56 78 LYS A N 1
ATOM 637 C CA . LYS A 1 78 ? 6.178 -7.144 -1.450 1.00 93.56 78 LYS A CA 1
ATOM 638 C C . LYS A 1 78 ? 6.981 -6.050 -0.761 1.00 93.56 78 LYS A C 1
ATOM 640 O O . LYS A 1 78 ? 8.211 -6.114 -0.712 1.00 93.56 78 LYS A O 1
ATOM 645 N N . VAL A 1 79 ? 6.283 -5.071 -0.209 1.00 95.44 79 VAL A N 1
ATOM 646 C CA . VAL A 1 79 ? 6.879 -4.035 0.635 1.00 95.44 79 VAL A CA 1
ATOM 647 C C . VAL A 1 79 ? 6.160 -3.975 1.965 1.00 95.44 79 VAL A C 1
ATOM 649 O O . VAL A 1 79 ? 4.973 -4.284 2.072 1.00 95.44 79 VAL A O 1
ATOM 652 N N . LEU A 1 80 ? 6.899 -3.583 2.992 1.00 96.25 80 LEU A N 1
ATOM 653 C CA . LEU A 1 80 ? 6.335 -3.204 4.273 1.00 96.25 80 LEU A CA 1
ATOM 654 C C . LEU A 1 80 ? 6.114 -1.696 4.250 1.00 96.25 80 LEU A C 1
ATOM 656 O O . LEU A 1 80 ? 7.051 -0.951 3.963 1.00 96.25 80 LEU A O 1
ATOM 660 N N . MET A 1 81 ? 4.903 -1.244 4.555 1.00 96.00 81 MET A N 1
ATOM 661 C CA . MET A 1 81 ? 4.596 0.182 4.557 1.00 96.00 81 MET A CA 1
ATOM 662 C C . MET A 1 81 ? 3.684 0.586 5.710 1.00 96.00 81 MET A C 1
ATOM 664 O O . MET A 1 81 ? 2.912 -0.224 6.225 1.00 96.00 81 MET A O 1
ATOM 668 N N . THR A 1 82 ? 3.787 1.853 6.099 1.00 96.19 82 THR A N 1
ATOM 669 C CA . THR A 1 82 ? 2.855 2.524 7.008 1.00 96.19 82 THR A CA 1
ATOM 670 C C . THR A 1 82 ? 2.109 3.579 6.207 1.00 96.19 82 THR A C 1
ATOM 672 O O . THR A 1 82 ? 2.736 4.451 5.604 1.00 96.19 82 THR A O 1
ATOM 675 N N . VAL A 1 83 ? 0.785 3.474 6.167 1.00 95.38 83 VAL A N 1
ATOM 676 C CA . VAL A 1 83 ? -0.089 4.378 5.415 1.00 95.38 83 VAL A CA 1
ATOM 677 C C . VAL A 1 83 ? -1.109 5.003 6.343 1.00 95.38 83 VAL A C 1
ATOM 679 O O . VAL A 1 83 ? -1.673 4.322 7.199 1.00 95.38 83 VAL A O 1
ATOM 682 N N . THR A 1 84 ? -1.377 6.286 6.132 1.00 95.19 84 THR A N 1
ATOM 683 C CA . THR A 1 84 ? -2.473 6.991 6.792 1.00 95.19 84 THR A CA 1
ATOM 684 C C . THR A 1 84 ? -3.525 7.339 5.752 1.00 95.19 84 THR A C 1
ATOM 686 O O . THR A 1 84 ? -3.208 7.905 4.705 1.00 95.19 84 THR A O 1
ATOM 689 N N . GLY A 1 85 ? -4.777 6.974 6.009 1.00 94.25 85 GLY A N 1
ATOM 690 C CA . GLY A 1 85 ? -5.855 7.051 5.027 1.00 94.25 85 GLY A CA 1
ATOM 691 C C . GLY A 1 85 ? -7.226 6.798 5.635 1.00 94.25 85 GLY A C 1
ATOM 692 O O . GLY A 1 85 ? -7.362 6.734 6.854 1.00 94.25 85 GLY A O 1
ATOM 693 N N . SER A 1 86 ? -8.231 6.637 4.783 1.00 95.06 86 SER A N 1
ATOM 694 C CA . SER A 1 86 ? -9.591 6.280 5.190 1.00 95.06 86 SER A CA 1
ATOM 695 C C . SER A 1 86 ? -10.020 4.949 4.582 1.00 95.06 86 SER A C 1
ATOM 697 O O . SER A 1 86 ? -9.548 4.543 3.514 1.00 95.06 86 SER A O 1
ATOM 699 N N . LEU A 1 87 ? -10.928 4.263 5.277 1.00 94.81 87 LEU A N 1
ATOM 700 C CA . LEU A 1 87 ? -11.509 3.009 4.819 1.00 94.81 87 LEU A CA 1
ATOM 701 C C . LEU A 1 87 ? -12.866 3.285 4.168 1.00 94.81 87 LEU A C 1
ATOM 703 O O . LEU A 1 87 ? -13.677 4.079 4.654 1.00 94.81 87 LEU A O 1
ATOM 707 N N . SER A 1 88 ? -13.136 2.623 3.051 1.00 93.50 88 SER A N 1
ATOM 708 C CA . SER A 1 88 ? -14.456 2.657 2.436 1.00 93.50 88 SER A CA 1
ATOM 709 C C . SER A 1 88 ? -15.498 1.947 3.303 1.00 93.50 88 SER A C 1
ATOM 711 O O . SER A 1 88 ? -15.186 1.046 4.088 1.00 93.50 88 SER A O 1
ATOM 713 N N . ALA A 1 89 ? -16.775 2.251 3.066 1.00 92.50 89 ALA A N 1
ATOM 714 C CA . ALA A 1 89 ? -17.843 1.320 3.423 1.00 92.50 89 ALA A CA 1
ATOM 715 C C . ALA A 1 89 ? -17.604 -0.067 2.785 1.00 92.50 89 ALA A C 1
ATOM 717 O O . ALA A 1 89 ? -16.877 -0.194 1.795 1.00 92.50 89 ALA A O 1
ATOM 718 N N . GLN A 1 90 ? -18.220 -1.108 3.345 1.00 94.06 90 GLN A N 1
ATOM 719 C CA . GLN A 1 90 ? -18.141 -2.454 2.776 1.00 94.06 90 GLN A CA 1
ATOM 720 C C . GLN A 1 90 ? -18.745 -2.483 1.361 1.00 94.06 90 GLN A C 1
ATOM 722 O O . GLN A 1 90 ? -19.803 -1.900 1.116 1.00 94.06 90 GLN A O 1
ATOM 727 N N . GLY A 1 91 ? -18.093 -3.179 0.431 1.00 93.75 91 GLY A N 1
ATOM 728 C CA . GLY A 1 91 ? -18.479 -3.222 -0.976 1.00 93.75 91 GLY A CA 1
ATOM 729 C C . GLY A 1 91 ? -17.680 -4.237 -1.793 1.00 93.75 91 GLY A C 1
ATOM 730 O O . GLY A 1 91 ? -17.298 -5.286 -1.285 1.00 93.75 91 GLY A O 1
ATOM 731 N N . HIS A 1 92 ? -17.473 -3.923 -3.073 1.00 94.88 92 HIS A N 1
ATOM 732 C CA . HIS A 1 92 ? -16.736 -4.751 -4.030 1.00 94.88 92 HIS A CA 1
ATOM 733 C C . HIS A 1 92 ? -15.738 -3.865 -4.778 1.00 94.88 92 HIS A C 1
ATOM 735 O O . HIS A 1 92 ? -16.119 -3.097 -5.664 1.00 94.88 92 HIS A O 1
ATOM 741 N N . TYR A 1 93 ? -14.469 -3.958 -4.398 1.00 94.50 93 TYR A N 1
ATOM 742 C CA . TYR A 1 93 ? -13.393 -3.091 -4.876 1.00 94.50 93 TYR A CA 1
ATOM 743 C C . TYR A 1 93 ? -12.316 -3.885 -5.613 1.00 94.50 93 TYR A C 1
ATOM 745 O O . TYR A 1 93 ? -12.248 -5.111 -5.511 1.00 94.50 93 TYR A O 1
ATOM 753 N N . GLY A 1 94 ? -11.474 -3.172 -6.362 1.00 92.06 94 GLY A N 1
ATOM 754 C CA . GLY A 1 94 ? -10.420 -3.768 -7.177 1.00 92.06 94 GLY A CA 1
ATOM 755 C C . GLY A 1 94 ? -10.935 -4.579 -8.365 1.00 92.06 94 GLY A C 1
ATOM 756 O O . GLY A 1 94 ? -12.100 -4.490 -8.764 1.00 92.06 94 GLY A O 1
ATOM 757 N N . HIS A 1 95 ? -10.045 -5.377 -8.949 1.00 90.75 95 HIS A N 1
ATOM 758 C CA . HIS A 1 95 ? -10.379 -6.221 -10.089 1.00 90.75 95 HIS A CA 1
ATOM 759 C 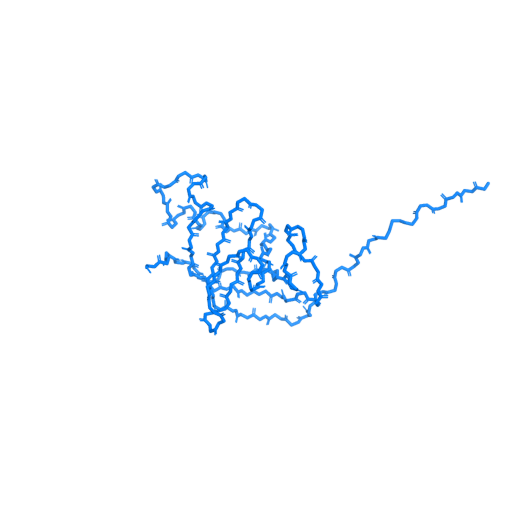C . HIS A 1 95 ? -11.460 -7.246 -9.742 1.00 90.75 95 HIS A C 1
ATOM 761 O O . HIS A 1 95 ? -11.371 -7.951 -8.736 1.00 90.75 95 HIS A O 1
ATOM 767 N N . LEU A 1 96 ? -12.508 -7.279 -10.572 1.00 92.12 96 LEU A N 1
ATOM 768 C CA . LEU A 1 96 ? -13.696 -8.125 -10.408 1.00 92.12 96 LEU A CA 1
ATOM 769 C C . LEU A 1 96 ? -14.371 -8.020 -9.026 1.00 92.12 96 LEU A C 1
ATOM 771 O O . LEU A 1 96 ? -15.118 -8.917 -8.644 1.00 92.12 96 LEU A O 1
ATOM 775 N N . GLY A 1 97 ? -14.133 -6.939 -8.273 1.00 92.94 97 GLY A N 1
ATOM 776 C CA . GLY A 1 97 ? -14.736 -6.756 -6.954 1.00 92.94 97 GLY A CA 1
ATOM 777 C C . GLY A 1 97 ? -14.191 -7.688 -5.868 1.00 92.94 97 GLY A C 1
ATOM 778 O O . GLY A 1 97 ? -14.920 -8.011 -4.934 1.00 92.94 97 GLY A O 1
ATOM 779 N N . ALA A 1 98 ? -12.944 -8.152 -5.995 1.00 93.81 98 ALA A N 1
ATOM 780 C CA . ALA A 1 98 ? -12.349 -9.151 -5.105 1.00 93.81 98 ALA A CA 1
ATOM 781 C C . ALA A 1 98 ? -12.138 -8.691 -3.646 1.00 93.81 98 ALA A C 1
ATOM 783 O O . ALA A 1 98 ? -11.887 -9.534 -2.787 1.00 93.81 98 ALA A O 1
ATOM 784 N N . TYR A 1 99 ? -12.215 -7.389 -3.355 1.00 95.44 99 TYR A N 1
ATOM 785 C CA . TYR A 1 99 ? -11.926 -6.829 -2.030 1.00 95.44 99 TYR A CA 1
ATOM 786 C C . TYR A 1 99 ? -13.189 -6.242 -1.404 1.00 95.44 99 TYR A C 1
ATOM 788 O O . TYR A 1 99 ? -13.920 -5.491 -2.052 1.00 95.44 99 TYR A O 1
ATOM 796 N N . SER A 1 100 ? -13.424 -6.551 -0.128 1.00 94.38 100 SER A N 1
ATOM 797 C CA . SER A 1 100 ? -14.594 -6.072 0.617 1.00 94.38 100 SER A CA 1
ATOM 798 C C . SER A 1 100 ? -14.500 -4.597 1.007 1.00 94.38 100 SER A C 1
ATOM 800 O O . SER A 1 100 ? -15.530 -3.969 1.239 1.00 94.38 100 SER A O 1
ATOM 802 N N . HIS A 1 101 ? -13.291 -4.038 1.054 1.00 95.06 101 HIS A N 1
ATOM 803 C CA . HIS A 1 101 ? -13.041 -2.627 1.326 1.00 95.06 101 HIS A CA 1
ATOM 804 C C . HIS A 1 101 ? -11.898 -2.088 0.458 1.00 95.06 101 HIS A C 1
ATOM 806 O O . HIS A 1 101 ? -10.985 -2.816 0.055 1.00 95.06 101 HIS A O 1
ATOM 812 N N . GLU A 1 102 ? -11.943 -0.784 0.216 1.00 96.31 102 GLU A N 1
ATOM 813 C CA . GLU A 1 102 ? -10.868 0.018 -0.355 1.00 96.31 102 GLU A CA 1
ATOM 814 C C . GLU A 1 102 ? -10.269 0.904 0.738 1.00 96.31 102 GLU A C 1
ATOM 816 O O . GLU A 1 102 ? -10.997 1.525 1.514 1.00 96.31 102 GLU A O 1
ATOM 821 N N . PHE A 1 103 ? -8.942 0.963 0.793 1.00 95.75 103 PHE A N 1
ATOM 822 C CA . PHE A 1 103 ? -8.204 1.882 1.646 1.00 95.75 103 PHE A CA 1
ATOM 823 C C . PHE A 1 103 ? -7.647 3.003 0.776 1.00 95.75 103 PHE A C 1
ATOM 825 O O . PHE A 1 103 ? -6.834 2.748 -0.115 1.00 95.75 103 PHE A O 1
ATOM 832 N N . VAL A 1 104 ? -8.069 4.241 1.022 1.00 94.81 104 VAL A N 1
ATOM 833 C CA . VAL A 1 104 ? -7.565 5.410 0.294 1.00 94.81 104 VAL A CA 1
ATOM 834 C C . VAL A 1 104 ? -6.474 6.058 1.121 1.00 94.81 104 VAL A C 1
ATOM 836 O O . VAL A 1 104 ? -6.747 6.769 2.090 1.00 94.81 104 VAL A O 1
ATOM 839 N N . ALA A 1 105 ? -5.225 5.804 0.743 1.00 94.38 105 ALA A N 1
ATOM 840 C CA . ALA A 1 105 ? -4.082 6.419 1.395 1.00 94.38 105 ALA A CA 1
ATOM 841 C C . ALA A 1 105 ? -4.068 7.926 1.117 1.00 94.38 105 ALA A C 1
ATOM 843 O O . ALA A 1 105 ? -4.256 8.365 -0.008 1.00 94.38 105 ALA A O 1
ATOM 844 N N . THR A 1 106 ? -3.827 8.731 2.141 1.00 91.31 106 THR A N 1
ATOM 845 C CA . THR A 1 106 ? -3.543 10.167 2.004 1.00 91.31 106 THR A CA 1
ATOM 846 C C . THR A 1 106 ? -2.049 10.429 2.143 1.00 91.31 106 THR A C 1
ATOM 848 O O . THR A 1 106 ? -1.499 11.257 1.421 1.00 91.31 106 THR A O 1
ATOM 851 N N . THR A 1 107 ? -1.373 9.692 3.028 1.00 91.62 107 THR A N 1
ATOM 852 C CA . THR A 1 107 ? 0.085 9.735 3.176 1.00 91.62 107 THR A CA 1
ATOM 853 C C . THR A 1 107 ? 0.677 8.334 3.261 1.00 91.62 107 THR A C 1
ATOM 855 O O . THR A 1 107 ? 0.020 7.366 3.654 1.00 91.62 107 THR A O 1
ATOM 858 N N . ILE A 1 108 ? 1.946 8.244 2.871 1.00 92.81 108 ILE A N 1
ATOM 859 C CA . ILE A 1 108 ? 2.787 7.061 3.029 1.00 92.81 108 ILE A CA 1
ATOM 860 C C . ILE A 1 108 ? 3.931 7.484 3.934 1.00 92.81 108 ILE A C 1
ATOM 862 O O . ILE A 1 108 ? 4.820 8.223 3.510 1.00 92.81 108 ILE A O 1
ATOM 866 N N . ASP A 1 109 ? 3.847 7.066 5.190 1.00 91.50 109 ASP A N 1
ATOM 867 C CA . ASP A 1 109 ? 4.690 7.577 6.268 1.00 91.50 109 ASP A CA 1
ATOM 868 C C . ASP A 1 109 ? 6.039 6.842 6.322 1.00 91.50 109 ASP A C 1
ATOM 870 O O . ASP A 1 109 ? 7.055 7.413 6.711 1.00 91.50 109 ASP A O 1
ATOM 874 N N . ASP A 1 110 ? 6.055 5.571 5.912 1.00 93.12 110 ASP A N 1
ATOM 875 C CA . ASP A 1 110 ? 7.249 4.726 5.816 1.00 93.12 110 ASP A CA 1
ATOM 876 C C . ASP A 1 110 ? 7.041 3.657 4.737 1.00 93.12 110 ASP A C 1
ATOM 878 O O . ASP A 1 110 ? 5.945 3.102 4.613 1.00 93.12 110 ASP A O 1
ATOM 882 N N . MET A 1 111 ? 8.095 3.327 3.992 1.00 94.81 111 MET A N 1
ATOM 883 C CA . MET A 1 111 ? 8.100 2.224 3.031 1.00 94.81 111 MET A CA 1
ATOM 884 C C . MET A 1 111 ? 9.475 1.561 3.024 1.00 94.81 111 MET A C 1
ATOM 886 O O . MET A 1 111 ? 10.502 2.234 2.927 1.00 94.81 111 MET A O 1
ATOM 890 N N . LYS A 1 112 ? 9.504 0.232 3.134 1.00 95.12 112 LYS A N 1
ATOM 891 C CA . LYS A 1 112 ? 10.734 -0.564 3.211 1.00 95.12 112 LYS A CA 1
ATOM 892 C C . LYS A 1 112 ? 10.603 -1.850 2.406 1.00 95.12 112 LYS A C 1
ATOM 894 O O . LYS A 1 112 ? 9.503 -2.378 2.223 1.00 95.12 112 LYS A O 1
ATOM 899 N N . ARG A 1 113 ? 11.747 -2.383 1.962 1.00 93.56 113 ARG A N 1
ATOM 900 C CA . ARG A 1 113 ? 11.814 -3.737 1.400 1.00 93.56 113 ARG A CA 1
ATOM 901 C C . ARG A 1 113 ? 11.278 -4.733 2.435 1.00 93.56 113 ARG A C 1
ATOM 903 O O . ARG A 1 113 ? 11.546 -4.590 3.626 1.00 93.56 113 ARG A O 1
ATOM 910 N N . TYR A 1 114 ? 10.505 -5.707 1.973 1.00 84.81 114 TYR A N 1
ATOM 911 C CA . TYR A 1 114 ? 10.159 -6.878 2.769 1.00 84.81 114 TYR A CA 1
ATOM 912 C C . TYR A 1 114 ? 11.305 -7.891 2.626 1.00 84.81 114 TYR A C 1
ATOM 914 O O . TYR A 1 114 ? 11.643 -8.249 1.496 1.00 84.81 114 TYR A O 1
ATOM 922 N N . GLU A 1 115 ? 11.937 -8.264 3.741 1.00 70.25 115 GLU A N 1
ATOM 923 C CA . GLU A 1 115 ? 13.040 -9.243 3.799 1.00 70.25 115 GLU A CA 1
ATOM 924 C C . GLU A 1 115 ? 12.532 -10.688 3.817 1.00 70.25 115 GLU A C 1
ATOM 926 O O . GLU A 1 115 ? 11.509 -10.950 4.493 1.00 70.25 115 GLU A O 1
#